Protein AF-A0A319EIV2-F1 (afdb_monomer_lite)

Foldseek 3Di:
DDDDDDDPPPPPPPPLCVLCVPFAQDFQDDLVQLVVQVVVLVVLLVVDPQVVLVHDSWDKDWDDQSVCCVVPVVDDGPQPPRRADATEMETEDDDPVSSLVRSCVVPSVFWDWDDDPPDTWIWGDDPRGTHTYHYHYPPPPPPPPPD

pLDDT: mean 78.36, std 18.37, range [35.31, 97.12]

Secondary structure (DSSP, 8-state):
------------SSHHHHHHTT--B-BS--HHHHHHHHHHHHHHHHHS-TTTTT-PPPPEEE-HHHHHHHH-TTSPPP--TTSB-EEEEEESSS-HHHHHHHHHHH-TTTEEEEEETTEEEEEEEETTEEEEEEEEE----------

Structure (mmCIF, N/CA/C/O backbone):
data_AF-A0A319EIV2-F1
#
_entry.id   AF-A0A319EIV2-F1
#
loop_
_atom_site.group_PDB
_atom_site.id
_atom_site.type_symbol
_atom_site.label_atom_id
_atom_site.label_alt_id
_atom_site.label_comp_id
_atom_site.label_asym_id
_atom_site.label_entity_id
_atom_site.label_seq_id
_atom_site.pdbx_PDB_ins_code
_atom_site.Cartn_x
_atom_site.Cartn_y
_atom_site.Cartn_z
_atom_site.occupancy
_atom_site.B_iso_or_equiv
_atom_site.auth_seq_id
_atom_site.auth_comp_id
_atom_site.auth_asym_id
_atom_site.auth_atom_id
_atom_site.pdbx_PDB_model_num
ATOM 1 N N . MET A 1 1 ? 3.201 36.097 42.968 1.00 45.53 1 MET A N 1
ATOM 2 C CA . MET A 1 1 ? 2.531 34.882 42.477 1.00 45.53 1 MET A CA 1
ATOM 3 C C . MET A 1 1 ? 1.780 35.313 41.252 1.00 45.53 1 MET A C 1
ATOM 5 O O . MET A 1 1 ? 0.749 35.955 41.386 1.00 45.53 1 MET A O 1
ATOM 9 N N . ASP A 1 2 ? 2.396 35.077 40.108 1.00 35.31 2 ASP A N 1
ATOM 10 C CA . ASP A 1 2 ? 1.766 35.213 38.808 1.00 35.31 2 ASP A CA 1
ATOM 11 C C . ASP A 1 2 ? 2.088 33.909 38.082 1.00 35.31 2 ASP A C 1
ATOM 13 O O . ASP A 1 2 ? 3.247 33.483 38.068 1.00 35.31 2 ASP A O 1
ATOM 17 N N . CYS A 1 3 ? 1.037 33.214 37.668 1.00 46.81 3 CYS A N 1
ATOM 18 C CA . CYS A 1 3 ? 1.063 31.876 37.101 1.00 46.81 3 CYS A CA 1
ATOM 19 C C . CYS A 1 3 ? 0.551 31.994 35.669 1.00 46.81 3 CYS A C 1
ATOM 21 O O . CYS A 1 3 ? -0.645 32.191 35.493 1.00 46.81 3 CYS A O 1
ATOM 23 N N . THR A 1 4 ? 1.429 31.829 34.686 1.00 46.62 4 THR A N 1
ATOM 24 C CA . THR A 1 4 ? 1.087 31.497 33.292 1.00 46.62 4 THR A CA 1
ATOM 25 C C . THR A 1 4 ? 2.308 30.766 32.727 1.00 46.62 4 THR A C 1
ATOM 27 O O . THR A 1 4 ? 3.324 31.398 32.457 1.00 46.62 4 THR A O 1
ATOM 30 N N . GLU A 1 5 ? 2.399 29.458 32.963 1.00 44.91 5 GLU A N 1
ATOM 31 C CA . GLU A 1 5 ? 2.049 28.400 31.995 1.00 44.91 5 GLU A CA 1
ATOM 32 C C . GLU A 1 5 ? 3.027 28.357 30.811 1.00 44.91 5 GLU A C 1
ATOM 34 O O . GLU A 1 5 ? 2.788 28.924 29.749 1.00 44.91 5 GLU A O 1
ATOM 39 N N . ASP A 1 6 ? 4.143 27.657 31.048 1.00 43.78 6 ASP A N 1
ATOM 40 C CA . ASP A 1 6 ? 4.982 27.037 30.025 1.00 43.78 6 ASP A CA 1
ATOM 41 C C . ASP A 1 6 ? 4.141 25.997 29.267 1.00 43.78 6 ASP A C 1
ATOM 43 O O . ASP A 1 6 ? 3.840 24.929 29.804 1.00 43.78 6 ASP A O 1
ATOM 47 N N . TYR A 1 7 ? 3.772 26.287 28.021 1.00 47.28 7 TYR A N 1
ATOM 48 C CA . TYR A 1 7 ? 3.429 25.245 27.057 1.00 47.28 7 TYR A CA 1
ATOM 49 C C . TYR A 1 7 ? 4.715 24.895 26.305 1.00 47.28 7 TYR A C 1
ATOM 51 O O . TYR A 1 7 ? 5.193 25.727 25.532 1.00 47.28 7 TYR A O 1
ATOM 59 N N . PRO A 1 8 ? 5.324 23.714 26.505 1.00 46.81 8 PRO A N 1
ATOM 60 C CA . PRO A 1 8 ? 6.207 23.192 25.483 1.00 46.81 8 PRO A CA 1
ATOM 61 C C . PRO A 1 8 ? 5.328 22.831 24.282 1.00 46.81 8 PRO A C 1
ATOM 63 O O . PRO A 1 8 ? 4.492 21.933 24.379 1.00 46.81 8 PRO A O 1
ATOM 66 N N . ASP A 1 9 ? 5.492 23.582 23.191 1.00 44.94 9 ASP A N 1
ATOM 67 C CA . ASP A 1 9 ? 5.026 23.199 21.859 1.00 44.94 9 ASP A CA 1
ATOM 68 C C . ASP A 1 9 ? 5.501 21.766 21.584 1.00 44.94 9 ASP A C 1
ATOM 7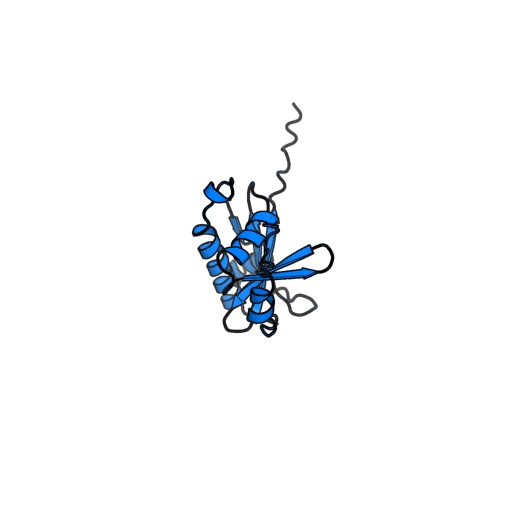0 O O . ASP A 1 9 ? 6.695 21.490 21.435 1.00 44.94 9 ASP A O 1
ATOM 74 N N . ASP A 1 10 ? 4.542 20.847 21.597 1.00 43.66 10 ASP A N 1
ATOM 75 C CA . ASP A 1 10 ? 4.694 19.444 21.244 1.00 43.66 10 ASP A CA 1
ATOM 76 C C . ASP A 1 10 ? 4.801 19.354 19.715 1.00 43.66 10 ASP A C 1
ATOM 78 O O . ASP A 1 10 ? 3.834 19.070 19.012 1.00 43.66 10 ASP A O 1
ATOM 82 N N . CYS A 1 11 ? 5.975 19.698 19.180 1.00 44.69 11 CYS A N 1
ATOM 83 C CA . CYS A 1 11 ? 6.316 19.461 17.781 1.00 44.69 11 CYS A CA 1
ATOM 84 C C . CYS A 1 11 ? 6.589 17.963 17.584 1.00 44.69 11 CYS A C 1
ATOM 86 O O . CYS A 1 11 ? 7.741 17.529 17.633 1.00 44.69 11 CYS A O 1
ATOM 88 N N . THR A 1 12 ? 5.537 17.167 17.390 1.00 46.97 12 THR A N 1
ATOM 89 C CA . THR A 1 12 ? 5.647 15.734 17.058 1.00 46.97 12 THR A CA 1
ATOM 90 C C . THR A 1 12 ? 5.444 15.405 15.575 1.00 46.97 12 THR A C 1
ATOM 92 O O . THR A 1 12 ? 5.618 14.247 15.209 1.00 46.97 12 THR A O 1
ATOM 95 N N . ASP A 1 13 ? 5.223 16.394 14.703 1.00 46.56 13 ASP A N 1
ATOM 96 C CA . ASP A 1 13 ? 4.930 16.152 13.276 1.00 46.56 13 ASP A CA 1
ATOM 97 C C . ASP A 1 13 ? 6.156 16.145 12.330 1.00 46.56 13 ASP A C 1
ATOM 99 O O . ASP A 1 13 ? 6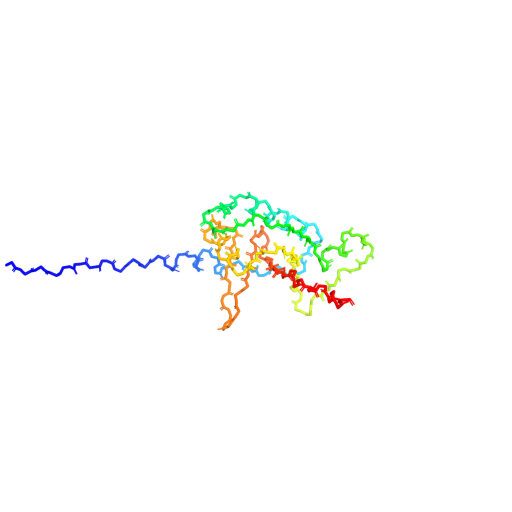.008 15.827 11.157 1.00 46.56 13 ASP A O 1
ATOM 103 N N . ASP A 1 14 ? 7.376 16.444 12.798 1.00 46.34 14 ASP A N 1
ATOM 104 C CA . ASP A 1 14 ? 8.549 16.639 11.906 1.00 46.34 14 ASP A CA 1
ATOM 105 C C . ASP A 1 14 ? 9.456 15.392 11.758 1.00 46.34 14 ASP A C 1
ATOM 107 O O . ASP A 1 14 ? 10.405 15.368 10.977 1.00 46.34 14 ASP A O 1
ATOM 111 N N . CYS A 1 15 ? 9.199 14.322 12.518 1.00 46.50 15 CYS A N 1
ATOM 112 C CA . CYS A 1 15 ? 10.111 13.169 12.575 1.00 46.50 15 CYS A CA 1
ATOM 113 C C . CYS A 1 15 ? 9.885 12.129 11.459 1.00 46.50 15 CYS A C 1
ATOM 115 O O . CYS A 1 15 ? 10.793 11.347 11.164 1.00 46.50 15 CYS A O 1
ATOM 117 N N . THR A 1 16 ? 8.692 12.065 10.861 1.00 47.78 16 THR A N 1
ATOM 118 C CA . THR A 1 16 ? 8.355 11.064 9.828 1.00 47.78 16 THR A CA 1
ATOM 119 C C . THR A 1 16 ? 8.795 11.503 8.431 1.00 47.78 16 THR A C 1
ATOM 121 O O . THR A 1 16 ? 9.286 10.667 7.667 1.00 47.78 16 THR A O 1
ATOM 124 N N . GLU A 1 17 ? 8.735 12.804 8.121 1.00 50.09 17 GLU A N 1
ATOM 125 C CA . GLU A 1 17 ? 9.258 13.359 6.862 1.00 50.09 17 GLU A CA 1
ATOM 126 C C . GLU A 1 17 ? 10.781 13.159 6.736 1.00 50.09 17 GLU A C 1
ATOM 128 O O . GLU A 1 17 ? 11.274 12.763 5.673 1.00 50.09 17 GLU A O 1
ATOM 133 N N . GLU A 1 18 ? 11.538 13.322 7.830 1.00 54.69 18 GLU A N 1
ATOM 134 C CA . GLU A 1 18 ? 12.988 13.071 7.843 1.00 54.69 18 GLU A CA 1
ATOM 135 C C . GLU A 1 18 ? 13.350 11.589 7.648 1.00 54.69 18 GLU A C 1
ATOM 137 O O . GLU A 1 18 ? 14.389 11.279 7.055 1.00 54.69 18 GLU A O 1
ATOM 142 N N . LEU A 1 19 ? 12.502 10.660 8.109 1.00 59.31 19 LEU A N 1
ATOM 143 C CA . LEU A 1 19 ? 12.808 9.226 8.097 1.00 59.31 19 LEU A CA 1
ATOM 144 C C . LEU A 1 19 ? 12.938 8.668 6.669 1.00 59.31 19 LEU A C 1
ATOM 146 O O . LEU A 1 19 ? 13.729 7.750 6.431 1.00 59.31 19 LEU A O 1
ATOM 150 N N . HIS A 1 20 ? 12.194 9.243 5.715 1.00 61.16 20 HIS A N 1
ATOM 151 C CA . HIS A 1 20 ? 12.025 8.678 4.371 1.00 61.16 20 HIS A CA 1
ATOM 152 C C . HIS A 1 20 ? 12.302 9.629 3.211 1.00 61.16 20 HIS A C 1
ATOM 154 O O . HIS A 1 20 ? 12.122 9.235 2.055 1.00 61.16 20 HIS A O 1
ATOM 160 N N . ALA A 1 21 ? 12.817 10.832 3.478 1.00 60.22 21 ALA A N 1
ATOM 161 C CA . ALA A 1 21 ? 13.151 11.837 2.461 1.00 60.22 21 ALA A CA 1
ATOM 162 C C . ALA A 1 21 ? 14.034 11.311 1.305 1.00 60.22 21 ALA A C 1
ATOM 164 O O . ALA A 1 21 ? 14.058 11.885 0.219 1.00 60.22 21 ALA A O 1
ATOM 165 N N . ASN A 1 22 ? 14.750 10.200 1.519 1.00 70.12 22 ASN A N 1
ATOM 166 C CA . ASN A 1 22 ? 15.669 9.601 0.552 1.00 70.12 22 ASN A CA 1
ATOM 167 C C . ASN A 1 22 ? 15.180 8.281 -0.071 1.00 70.12 22 ASN A C 1
ATOM 169 O O . ASN A 1 22 ? 15.954 7.648 -0.790 1.00 70.12 22 ASN A O 1
ATOM 173 N N . VAL A 1 23 ? 13.950 7.825 0.199 1.00 76.00 23 VAL A N 1
ATOM 174 C CA . VAL A 1 23 ? 13.435 6.571 -0.380 1.00 76.00 23 VAL A CA 1
ATOM 175 C C . VAL A 1 23 ? 12.893 6.848 -1.790 1.00 76.00 23 VAL A C 1
ATOM 177 O O . VAL A 1 23 ? 11.851 7.497 -1.920 1.00 76.00 23 VAL A O 1
ATOM 180 N N . PRO A 1 24 ? 13.563 6.375 -2.861 1.00 81.06 24 PRO A N 1
ATOM 181 C CA . PRO A 1 24 ? 13.123 6.650 -4.222 1.00 81.06 24 PRO A CA 1
ATOM 182 C C . PRO A 1 24 ? 11.874 5.840 -4.569 1.00 81.06 24 PRO A C 1
ATOM 184 O O . PRO A 1 24 ? 11.690 4.722 -4.076 1.00 81.06 24 PRO A O 1
ATOM 187 N N . ASP A 1 25 ? 11.058 6.366 -5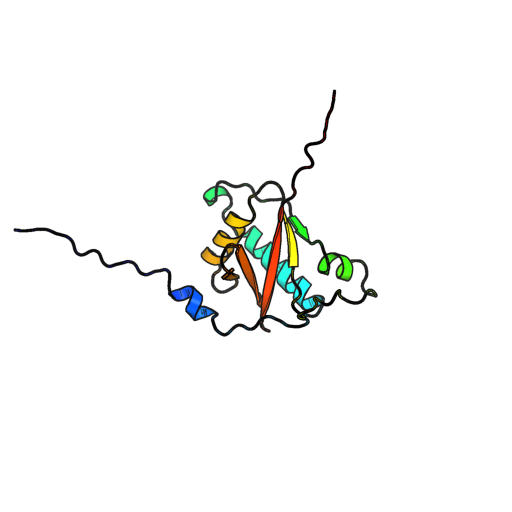.481 1.00 80.69 25 ASP A N 1
ATOM 188 C CA . ASP A 1 25 ? 10.022 5.571 -6.140 1.00 80.69 25 ASP A CA 1
ATOM 189 C C . ASP A 1 25 ? 10.658 4.384 -6.859 1.00 80.69 25 ASP A C 1
ATOM 191 O O . ASP A 1 25 ? 11.665 4.515 -7.568 1.00 80.69 25 ASP A O 1
ATOM 195 N N . LEU A 1 26 ? 10.066 3.206 -6.680 1.00 81.25 26 LEU A N 1
ATOM 196 C CA . LEU A 1 26 ? 10.526 2.017 -7.370 1.00 81.25 26 LEU A CA 1
ATOM 197 C C . LEU A 1 26 ? 10.070 2.077 -8.830 1.00 81.25 26 LEU A C 1
ATOM 199 O O . LEU A 1 26 ? 8.919 1.798 -9.152 1.00 81.25 26 LEU A O 1
ATOM 203 N N . GLN A 1 27 ? 10.998 2.421 -9.720 1.00 8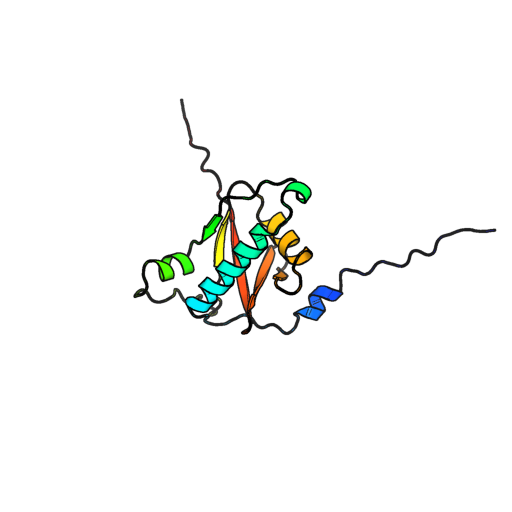1.06 27 GLN A N 1
ATOM 204 C CA . GLN A 1 27 ? 10.750 2.395 -11.159 1.00 81.06 27 GLN A CA 1
ATOM 205 C C . GLN A 1 27 ? 10.820 0.959 -11.689 1.00 81.06 27 GLN A C 1
ATOM 207 O O . GLN A 1 27 ? 11.808 0.254 -11.465 1.00 81.06 27 GLN A O 1
ATOM 212 N N . TYR A 1 28 ? 9.792 0.547 -12.432 1.00 79.12 28 TYR A N 1
ATOM 213 C CA . TYR A 1 28 ? 9.676 -0.776 -13.061 1.00 79.12 28 TYR A CA 1
ATOM 214 C C . TYR A 1 28 ? 9.830 -1.962 -12.083 1.00 79.12 28 TYR A C 1
ATOM 216 O O . TYR A 1 28 ? 10.702 -2.820 -12.284 1.00 79.12 28 TYR A O 1
ATOM 224 N N . PRO A 1 29 ? 9.009 -2.053 -11.019 1.00 84.50 29 PRO A N 1
ATOM 225 C CA . PRO A 1 29 ? 9.040 -3.207 -10.130 1.00 84.50 29 PRO A CA 1
ATOM 226 C C . PRO A 1 29 ? 8.676 -4.490 -10.886 1.00 84.50 29 PRO A C 1
ATOM 228 O O . PRO A 1 29 ? 7.819 -4.517 -11.771 1.00 84.50 29 PRO A O 1
ATOM 231 N N . SER A 1 30 ? 9.320 -5.592 -10.517 1.00 84.94 30 SER A N 1
ATOM 232 C CA . SER A 1 30 ? 8.937 -6.915 -10.994 1.00 84.94 30 SER A CA 1
ATOM 233 C C . SER A 1 30 ? 7.575 -7.324 -10.426 1.00 84.94 30 SER A C 1
ATOM 235 O O . SER A 1 30 ? 7.158 -6.890 -9.351 1.00 84.94 30 SER A O 1
ATOM 237 N N . LYS A 1 31 ? 6.901 -8.258 -11.107 1.00 86.62 31 LYS A N 1
ATOM 238 C CA . LYS A 1 31 ? 5.662 -8.875 -10.604 1.00 86.62 31 LYS A CA 1
ATOM 239 C C . LYS A 1 31 ? 5.814 -9.396 -9.170 1.00 86.62 31 LYS A C 1
ATOM 241 O O . LYS A 1 31 ? 4.880 -9.268 -8.388 1.00 86.62 31 LYS A O 1
ATOM 246 N N . GLN A 1 32 ? 6.950 -10.014 -8.839 1.00 88.50 32 GLN A N 1
ATOM 247 C CA . GLN A 1 32 ? 7.159 -10.577 -7.505 1.00 88.50 32 GLN A CA 1
ATOM 248 C C . GLN A 1 32 ? 7.245 -9.475 -6.446 1.00 88.50 32 GLN A C 1
ATOM 250 O O . GLN A 1 32 ? 6.612 -9.596 -5.408 1.00 88.50 32 GLN A O 1
ATOM 255 N N . GLU A 1 33 ? 7.935 -8.375 -6.744 1.00 89.50 33 GLU A N 1
ATOM 256 C CA . GLU A 1 33 ? 8.044 -7.233 -5.828 1.00 89.50 33 GLU A CA 1
ATOM 257 C C . GLU A 1 33 ? 6.688 -6.585 -5.559 1.00 89.50 33 GLU A C 1
ATOM 259 O O . GLU A 1 33 ? 6.375 -6.283 -4.411 1.00 89.50 33 GLU A O 1
ATOM 264 N N . LEU A 1 34 ? 5.845 -6.448 -6.586 1.00 90.81 34 LEU A N 1
ATOM 265 C CA . LEU A 1 34 ? 4.475 -5.966 -6.409 1.00 90.81 34 LEU A CA 1
ATOM 266 C C . LEU A 1 34 ? 3.617 -6.936 -5.577 1.00 90.81 34 LEU A C 1
ATOM 268 O O . LEU A 1 34 ? 2.826 -6.491 -4.750 1.00 90.81 34 LEU A O 1
ATOM 272 N N . ILE A 1 35 ? 3.771 -8.255 -5.760 1.00 91.81 35 ILE A N 1
ATOM 273 C CA . ILE A 1 35 ? 3.068 -9.268 -4.950 1.00 91.81 35 ILE A CA 1
ATOM 274 C C . ILE A 1 35 ? 3.523 -9.214 -3.489 1.00 91.81 35 ILE A C 1
ATOM 276 O O . ILE A 1 35 ? 2.681 -9.273 -2.589 1.00 91.81 35 ILE A O 1
ATOM 280 N N . ASP A 1 36 ? 4.826 -9.108 -3.247 1.00 92.88 36 ASP A N 1
ATOM 281 C CA . ASP A 1 36 ? 5.397 -9.067 -1.902 1.00 92.88 36 ASP A CA 1
ATOM 282 C C . ASP A 1 36 ? 4.958 -7.789 -1.180 1.00 92.88 36 ASP A C 1
ATOM 284 O O . ASP A 1 36 ? 4.453 -7.858 -0.058 1.00 92.88 36 ASP A O 1
ATOM 288 N N . ALA A 1 37 ? 5.032 -6.640 -1.856 1.00 94.69 37 ALA A N 1
ATOM 289 C CA . ALA A 1 37 ? 4.545 -5.370 -1.334 1.00 94.69 37 ALA A CA 1
ATOM 290 C C . ALA A 1 37 ? 3.035 -5.418 -1.038 1.00 94.69 37 ALA A C 1
ATOM 292 O O . ALA A 1 37 ? 2.616 -5.074 0.066 1.00 94.69 37 ALA A O 1
ATOM 293 N N . ALA A 1 38 ? 2.209 -5.938 -1.953 1.00 95.25 38 ALA A N 1
ATOM 294 C CA . ALA A 1 38 ? 0.770 -6.085 -1.714 1.00 95.25 38 ALA A CA 1
ATOM 295 C C . ALA A 1 38 ? 0.468 -7.021 -0.531 1.00 95.25 38 ALA A C 1
ATOM 297 O O . ALA A 1 38 ? -0.434 -6.756 0.267 1.00 95.25 38 ALA A O 1
ATOM 298 N N . SER A 1 39 ? 1.244 -8.098 -0.388 1.00 95.50 39 SER A N 1
ATOM 299 C CA . SER A 1 39 ? 1.128 -9.023 0.742 1.00 95.50 39 SER A CA 1
ATOM 300 C C . SER A 1 39 ? 1.468 -8.328 2.060 1.00 95.50 39 SER A C 1
ATOM 302 O O . SER A 1 39 ? 0.738 -8.494 3.034 1.00 95.50 39 SER A O 1
ATOM 304 N N . MET A 1 40 ? 2.519 -7.502 2.086 1.00 96.31 40 MET A N 1
ATOM 305 C CA . MET A 1 40 ? 2.873 -6.707 3.261 1.00 96.31 40 MET A CA 1
ATOM 306 C C . MET A 1 40 ? 1.756 -5.732 3.643 1.00 96.31 40 MET A C 1
ATOM 308 O O . MET A 1 40 ? 1.357 -5.726 4.807 1.00 96.31 40 MET A O 1
ATOM 312 N N . VAL A 1 41 ? 1.192 -4.980 2.686 1.00 96.69 41 VAL A N 1
ATOM 313 C CA . VAL A 1 41 ? 0.052 -4.077 2.946 1.00 96.69 41 VAL A CA 1
ATOM 314 C C . VAL A 1 41 ? -1.089 -4.831 3.634 1.00 96.69 41 VAL A C 1
ATOM 316 O O . VAL A 1 41 ? -1.580 -4.406 4.679 1.00 96.69 41 VAL A O 1
ATOM 319 N N . ILE A 1 42 ? -1.478 -5.989 3.091 1.00 96.06 42 ILE A N 1
ATOM 320 C CA . ILE A 1 42 ? -2.560 -6.814 3.645 1.00 96.06 42 ILE A CA 1
ATOM 321 C C . ILE A 1 42 ? -2.232 -7.297 5.066 1.00 96.06 42 ILE A C 1
ATOM 323 O O . ILE A 1 42 ? -3.111 -7.302 5.929 1.00 96.06 42 ILE A O 1
ATOM 327 N N . GLU A 1 43 ? -0.990 -7.703 5.335 1.00 97.00 43 GLU A N 1
ATOM 328 C CA . GLU A 1 43 ? -0.575 -8.130 6.675 1.00 97.00 43 GLU A CA 1
ATOM 329 C C . GLU A 1 43 ? -0.596 -6.986 7.695 1.00 97.00 43 GLU A C 1
ATOM 331 O O . GLU A 1 43 ? -1.008 -7.204 8.834 1.00 97.00 43 GLU A O 1
ATOM 336 N N . PHE A 1 44 ? -0.223 -5.763 7.311 1.00 97.12 44 PHE A N 1
ATOM 337 C CA . PHE A 1 44 ? -0.351 -4.598 8.191 1.00 97.12 44 PHE A CA 1
ATOM 338 C C . PHE A 1 44 ? -1.811 -4.228 8.446 1.00 97.12 44 PHE A C 1
ATOM 340 O O . PHE A 1 44 ? -2.202 -4.056 9.598 1.00 97.12 44 PHE A O 1
ATOM 347 N N . MET A 1 45 ? -2.664 -4.252 7.418 1.00 95.31 45 MET A N 1
ATOM 348 C CA . MET A 1 45 ? -4.107 -4.044 7.592 1.00 95.31 45 MET A CA 1
ATOM 349 C C . MET A 1 45 ? -4.742 -5.050 8.567 1.00 95.31 45 MET A C 1
ATOM 351 O O . MET A 1 45 ? -5.647 -4.704 9.325 1.00 95.31 45 MET A O 1
ATOM 355 N N . LYS A 1 46 ? -4.271 -6.303 8.594 1.00 95.12 46 LYS A N 1
ATOM 356 C CA . LYS A 1 46 ? -4.739 -7.310 9.566 1.00 95.12 46 LYS A CA 1
ATOM 357 C C . LYS A 1 46 ? -4.337 -6.994 11.009 1.00 95.12 46 LYS A C 1
ATOM 359 O O . LYS A 1 46 ? -5.003 -7.477 11.923 1.00 95.12 46 LYS A O 1
ATOM 364 N N . LYS A 1 47 ? -3.257 -6.235 11.214 1.00 96.25 47 LYS A N 1
ATOM 365 C CA . LYS A 1 47 ? -2.748 -5.850 12.539 1.00 96.25 47 LYS A CA 1
ATOM 366 C C . LYS A 1 47 ? -3.434 -4.606 13.102 1.00 96.25 47 LYS A C 1
ATOM 368 O O . LYS A 1 47 ? -3.410 -4.438 14.318 1.00 96.25 47 LYS A O 1
ATOM 373 N N . LEU A 1 48 ? -4.065 -3.794 12.250 1.00 95.06 48 LEU A N 1
ATOM 374 C CA . LEU A 1 48 ? -4.776 -2.586 12.667 1.00 95.06 48 LEU A CA 1
ATOM 375 C C . LEU A 1 48 ? -5.833 -2.881 13.733 1.00 95.06 48 LEU A C 1
ATOM 377 O O . LEU A 1 48 ? -6.594 -3.857 13.657 1.00 95.06 48 LEU A O 1
ATOM 381 N N . ASN A 1 49 ? -5.940 -1.986 14.713 1.00 94.12 49 ASN A N 1
ATOM 382 C CA . ASN A 1 49 ? -6.994 -2.058 15.714 1.00 94.12 49 ASN A CA 1
ATOM 383 C C . ASN A 1 49 ? -8.290 -1.408 15.206 1.00 94.12 49 ASN A C 1
ATOM 385 O O . ASN A 1 49 ? -8.667 -0.311 15.617 1.00 94.12 49 ASN A O 1
ATOM 389 N N . TRP A 1 50 ? -9.028 -2.141 14.372 1.00 92.88 50 TRP A N 1
ATOM 390 C CA . TRP A 1 50 ? -10.288 -1.691 13.764 1.00 92.88 50 TRP A CA 1
ATOM 391 C C . TRP A 1 50 ? -11.312 -1.143 14.773 1.00 92.88 50 TRP A C 1
ATOM 393 O O . TRP A 1 50 ? -12.017 -0.181 14.485 1.00 92.88 50 TRP A O 1
ATOM 403 N N . ARG A 1 51 ? -11.356 -1.682 16.002 1.00 91.31 51 ARG A N 1
ATOM 404 C CA . ARG A 1 51 ? -12.249 -1.163 17.055 1.00 91.31 51 ARG A CA 1
ATOM 405 C C . ARG A 1 51 ? -11.858 0.237 17.519 1.00 91.31 51 ARG A C 1
ATOM 407 O O . ARG A 1 51 ? -12.749 1.039 17.773 1.00 91.31 51 ARG A O 1
ATOM 414 N N . LYS A 1 52 ? -10.556 0.518 17.651 1.00 91.38 52 LYS A N 1
ATOM 415 C CA . LYS A 1 52 ? -10.043 1.849 18.011 1.00 91.38 52 LYS A CA 1
ATOM 416 C C . LYS A 1 52 ? -10.338 2.863 16.903 1.00 91.38 52 LYS A C 1
ATOM 418 O O . LYS A 1 52 ? -10.679 3.995 17.212 1.00 91.38 52 LYS A O 1
ATOM 423 N N . MET A 1 53 ? -10.287 2.424 15.645 1.00 90.25 53 MET A N 1
ATOM 424 C CA . MET A 1 53 ? -10.656 3.231 14.476 1.00 90.25 53 MET A CA 1
ATOM 425 C C . MET A 1 53 ? -12.169 3.488 14.361 1.00 90.25 53 MET A C 1
ATOM 427 O O . MET A 1 53 ? -12.587 4.306 13.555 1.00 90.25 53 MET A O 1
ATOM 431 N N . GLY A 1 54 ? -13.008 2.787 15.137 1.00 90.06 54 GLY A N 1
ATOM 432 C CA . GLY A 1 54 ? -14.466 2.862 14.996 1.00 90.06 54 GLY A CA 1
ATOM 433 C C . GLY A 1 54 ? -15.010 2.150 13.751 1.00 90.06 54 GLY A C 1
ATOM 434 O O . GLY A 1 54 ? -16.190 2.290 13.438 1.00 90.06 54 GLY A O 1
ATOM 435 N N . GLU A 1 55 ? -14.179 1.348 13.083 1.00 88.75 55 GLU A N 1
ATOM 436 C CA . GLU A 1 55 ? -14.469 0.691 11.810 1.00 88.75 55 GLU A CA 1
ATOM 437 C C . GLU A 1 55 ? -14.552 -0.837 11.959 1.00 88.75 55 GLU A C 1
ATOM 439 O O . GLU A 1 55 ? -14.202 -1.433 12.986 1.00 88.75 55 GLU A O 1
ATOM 444 N N . LYS A 1 56 ? -15.030 -1.516 10.913 1.00 90.12 56 LYS A N 1
ATOM 445 C CA . LYS A 1 56 ? -14.929 -2.980 10.801 1.00 90.12 56 LYS A CA 1
ATOM 446 C C . LYS A 1 56 ? -13.827 -3.341 9.807 1.00 90.12 56 LYS A C 1
ATOM 448 O O . LYS A 1 56 ? -13.682 -2.633 8.818 1.00 90.12 56 LYS A O 1
ATOM 453 N N . PRO A 1 57 ? -13.117 -4.470 9.999 1.00 91.00 57 PRO A N 1
ATOM 454 C CA . PRO A 1 57 ? -12.183 -4.952 8.989 1.00 91.00 57 PRO A CA 1
ATOM 455 C C . PRO A 1 57 ? -12.887 -5.083 7.623 1.00 91.00 57 PRO A C 1
ATOM 457 O O . PRO A 1 57 ? -13.901 -5.794 7.544 1.00 91.00 57 PRO A O 1
ATOM 460 N N . PRO A 1 58 ? -12.396 -4.419 6.560 1.00 90.88 58 PRO A N 1
ATOM 461 C CA . PRO A 1 58 ? -13.020 -4.463 5.248 1.00 90.88 58 PRO A CA 1
ATOM 462 C C . PRO A 1 58 ? -12.767 -5.818 4.583 1.00 90.88 58 PRO A C 1
ATOM 464 O O . PRO A 1 58 ? -11.775 -6.503 4.848 1.00 90.88 58 PRO A O 1
ATOM 467 N N . ARG A 1 59 ? -13.639 -6.200 3.647 1.00 90.75 59 ARG A N 1
ATOM 468 C CA . ARG A 1 59 ? -13.233 -7.135 2.595 1.00 90.75 59 ARG A CA 1
ATOM 469 C C . ARG A 1 59 ? -12.322 -6.380 1.641 1.00 90.75 59 ARG A C 1
ATOM 471 O O . ARG A 1 59 ? -12.566 -5.211 1.354 1.00 90.75 59 ARG A O 1
ATOM 478 N N . LEU A 1 60 ? -11.301 -7.063 1.147 1.00 93.19 60 LEU A N 1
ATOM 479 C CA . LEU A 1 60 ? -10.337 -6.483 0.226 1.00 93.19 60 LEU A CA 1
ATOM 480 C C . LEU A 1 60 ? -10.117 -7.388 -0.981 1.00 93.19 60 LEU A C 1
ATOM 482 O O . LEU A 1 60 ? -10.241 -8.612 -0.881 1.00 93.19 60 LEU A O 1
ATOM 486 N N . ALA A 1 61 ? -9.777 -6.778 -2.109 1.00 91.62 61 ALA A N 1
ATOM 487 C CA . ALA A 1 61 ? -9.352 -7.473 -3.314 1.00 91.62 61 ALA A CA 1
ATOM 488 C C . ALA A 1 61 ? -8.237 -6.686 -4.006 1.00 91.62 61 ALA A C 1
ATOM 490 O O . ALA A 1 61 ? -8.360 -5.479 -4.201 1.00 91.62 61 ALA A O 1
ATOM 491 N N . ILE A 1 62 ? -7.173 -7.379 -4.416 1.00 92.69 62 ILE A N 1
ATOM 492 C CA . ILE A 1 62 ? -6.164 -6.812 -5.317 1.00 92.69 62 ILE A CA 1
ATOM 493 C C . ILE A 1 62 ? -6.773 -6.753 -6.719 1.00 92.69 62 ILE A C 1
ATOM 495 O O . ILE A 1 62 ? -7.356 -7.734 -7.188 1.00 92.69 62 ILE A O 1
ATOM 499 N N . THR A 1 63 ? -6.643 -5.612 -7.389 1.00 91.38 63 THR A N 1
ATOM 500 C CA . THR A 1 63 ? -7.203 -5.375 -8.724 1.00 91.38 63 THR A CA 1
ATOM 501 C C . THR A 1 63 ? -6.144 -4.819 -9.685 1.00 91.38 63 THR A C 1
ATOM 503 O O . THR A 1 63 ? -4.945 -4.983 -9.454 1.00 91.38 63 THR A O 1
ATOM 506 N N . GLY A 1 64 ? -6.584 -4.264 -10.818 1.00 88.50 64 GLY A N 1
ATOM 507 C CA . GLY A 1 64 ? -5.722 -3.555 -11.760 1.00 88.50 64 GLY A CA 1
ATOM 508 C C . GLY A 1 64 ? -4.586 -4.377 -12.366 1.00 88.50 64 GLY A C 1
ATOM 509 O O . GLY A 1 64 ? -4.746 -5.568 -12.664 1.00 88.50 64 GLY A O 1
ATOM 510 N N . GLY A 1 65 ? -3.449 -3.716 -12.601 1.00 88.06 65 GLY A N 1
ATOM 511 C CA . GLY A 1 65 ? -2.300 -4.288 -13.309 1.00 88.06 65 GLY A CA 1
ATOM 512 C C . GLY A 1 65 ? -1.742 -5.535 -12.623 1.00 88.06 65 GLY A C 1
ATOM 513 O O . GLY A 1 65 ? -1.510 -6.556 -13.278 1.00 88.06 65 GLY A O 1
ATOM 514 N N . LEU A 1 66 ? -1.619 -5.496 -11.294 1.00 89.44 66 LEU A N 1
ATOM 515 C CA . LEU A 1 66 ? -1.098 -6.608 -10.501 1.00 89.44 66 LEU A CA 1
ATOM 516 C C . LEU A 1 66 ? -1.978 -7.861 -10.591 1.00 89.44 66 LEU A C 1
ATOM 518 O O . LEU A 1 66 ? -1.468 -8.960 -10.833 1.00 89.44 66 LEU A O 1
ATOM 522 N N . ALA A 1 67 ? -3.301 -7.712 -10.469 1.00 89.94 67 ALA A N 1
ATOM 523 C CA . ALA A 1 67 ? -4.229 -8.833 -10.618 1.00 89.94 67 ALA A CA 1
ATOM 524 C C . ALA A 1 67 ? -4.153 -9.447 -12.028 1.00 89.94 67 ALA A C 1
ATOM 526 O O . ALA A 1 67 ? -4.129 -10.672 -12.187 1.00 89.94 67 ALA A O 1
ATOM 527 N N . VAL A 1 68 ? -4.042 -8.605 -13.060 1.00 87.81 68 VAL A N 1
ATOM 528 C CA . VAL A 1 68 ? -3.872 -9.056 -14.447 1.00 87.81 68 VAL A CA 1
ATOM 529 C C . VAL A 1 68 ? -2.565 -9.830 -14.624 1.00 87.81 68 VAL A C 1
ATOM 531 O O . VAL A 1 68 ? -2.587 -10.919 -15.195 1.00 87.81 68 VAL A O 1
ATOM 534 N N . MET A 1 69 ? -1.441 -9.322 -14.112 1.00 85.44 69 MET A N 1
ATOM 535 C CA . MET A 1 69 ? -0.148 -10.016 -14.161 1.00 85.44 69 MET A CA 1
ATOM 536 C C . MET A 1 69 ? -0.177 -11.348 -13.406 1.00 85.44 69 MET A C 1
ATOM 538 O O . MET A 1 69 ? 0.493 -12.308 -13.804 1.00 85.44 69 MET A O 1
ATOM 542 N N . HIS A 1 70 ? -0.941 -11.432 -12.313 1.00 85.38 70 HIS A N 1
ATOM 543 C CA . HIS A 1 70 ? -1.115 -12.664 -11.553 1.00 85.38 70 HIS A CA 1
ATOM 544 C C . HIS A 1 70 ? -1.831 -13.745 -12.374 1.00 85.38 70 HIS A C 1
ATOM 546 O O . HIS A 1 70 ? -1.291 -14.843 -12.513 1.00 85.38 70 HIS A O 1
ATOM 552 N N . HIS A 1 71 ? -2.984 -13.420 -12.967 1.00 85.12 71 HIS A N 1
ATOM 553 C CA . HIS A 1 71 ? -3.808 -14.374 -13.722 1.00 85.12 71 HIS A CA 1
ATOM 554 C C . HIS A 1 71 ? -3.315 -14.648 -15.151 1.00 85.12 71 HIS A C 1
ATOM 556 O O . HIS A 1 71 ? -3.534 -15.739 -15.676 1.00 85.12 71 HIS A O 1
ATOM 562 N N . CYS A 1 72 ? -2.632 -13.688 -15.775 1.00 84.94 72 CYS A N 1
ATOM 563 C CA . CYS A 1 72 ? -2.137 -13.773 -17.147 1.00 84.94 72 CYS A CA 1
ATOM 564 C C . CYS A 1 72 ? -0.612 -13.565 -17.178 1.00 84.94 72 CYS A C 1
ATOM 566 O O . CYS A 1 72 ? -0.157 -12.509 -17.612 1.00 84.94 72 CYS A O 1
ATOM 568 N N . PRO A 1 73 ? 0.207 -14.556 -16.769 1.00 76.19 73 PRO A N 1
ATOM 569 C CA . PRO A 1 73 ? 1.657 -14.382 -16.609 1.00 76.19 73 PRO A CA 1
ATOM 570 C C . PRO A 1 73 ? 2.404 -14.072 -17.915 1.00 76.19 73 PRO A C 1
ATOM 572 O O . PRO A 1 73 ? 3.503 -13.534 -17.873 1.00 76.19 73 PRO A O 1
ATOM 575 N N . ASN A 1 74 ? 1.807 -14.387 -19.068 1.00 79.38 74 ASN A N 1
ATOM 576 C CA . ASN A 1 74 ? 2.376 -14.094 -20.387 1.00 79.38 74 ASN A CA 1
ATOM 577 C C . ASN A 1 74 ? 2.023 -12.689 -20.900 1.00 79.38 74 ASN A C 1
ATOM 579 O O . ASN A 1 74 ? 2.483 -12.293 -21.969 1.00 79.38 74 ASN A O 1
ATOM 583 N N . ARG A 1 75 ? 1.157 -11.953 -20.195 1.00 69.00 75 ARG A N 1
ATOM 584 C CA . ARG A 1 75 ? 0.820 -10.578 -20.552 1.00 69.00 75 ARG A CA 1
ATOM 585 C C . ARG A 1 75 ? 1.914 -9.670 -20.006 1.00 69.00 75 ARG A C 1
ATOM 587 O O . ARG A 1 75 ? 2.264 -9.771 -18.833 1.00 69.00 75 ARG A O 1
ATOM 594 N N . LEU A 1 76 ? 2.444 -8.800 -20.861 1.00 63.88 76 LEU A N 1
ATOM 595 C CA . LEU A 1 76 ? 3.400 -7.787 -20.429 1.00 63.88 76 LEU A CA 1
ATOM 596 C C . LEU A 1 76 ? 2.761 -6.923 -19.328 1.00 63.88 76 LEU A C 1
ATOM 598 O O . LEU A 1 76 ? 1.559 -6.637 -19.435 1.00 63.88 76 LEU A O 1
ATOM 602 N N . PRO A 1 77 ? 3.529 -6.516 -18.300 1.00 63.50 77 PRO A N 1
ATOM 603 C CA . PRO A 1 77 ? 3.080 -5.493 -17.370 1.00 63.50 77 PRO A CA 1
ATOM 604 C C . PRO A 1 77 ? 2.555 -4.310 -18.178 1.00 63.50 77 PRO A C 1
ATOM 606 O O . PRO A 1 77 ? 3.173 -3.915 -19.173 1.00 63.50 77 PRO A O 1
ATOM 609 N N . SER A 1 78 ? 1.407 -3.761 -17.777 1.00 62.88 78 SER A N 1
ATOM 610 C CA . SER A 1 78 ? 1.182 -2.360 -18.119 1.00 62.88 78 SER A CA 1
ATOM 611 C C . SER A 1 78 ? 2.366 -1.625 -17.513 1.00 62.88 78 SER A C 1
ATOM 613 O O . SER A 1 78 ? 2.701 -1.908 -16.376 1.00 62.88 78 SER A O 1
ATOM 615 N N . ILE A 1 79 ? 3.060 -0.826 -18.309 1.00 64.88 79 ILE A N 1
ATOM 616 C CA . ILE A 1 79 ? 4.109 0.047 -17.808 1.00 64.88 79 ILE A CA 1
ATOM 617 C C . ILE A 1 79 ? 3.462 1.421 -17.785 1.00 64.88 79 ILE A C 1
ATOM 619 O O . ILE A 1 79 ? 3.084 1.933 -18.847 1.00 64.88 79 ILE A O 1
ATOM 623 N N . ALA A 1 80 ? 3.265 1.978 -16.594 1.00 69.19 80 ALA A N 1
ATOM 624 C CA . ALA A 1 80 ? 2.848 3.357 -16.421 1.00 69.19 80 ALA A CA 1
ATOM 625 C C . ALA A 1 80 ? 3.774 4.276 -17.228 1.00 69.19 80 ALA A C 1
ATOM 627 O O . ALA A 1 80 ? 4.955 3.985 -17.420 1.00 69.19 80 ALA A O 1
ATOM 628 N N . HIS A 1 81 ? 3.241 5.376 -17.760 1.00 67.12 81 HIS A N 1
ATOM 629 C CA . HIS A 1 81 ? 3.996 6.240 -18.676 1.00 67.12 81 HIS A CA 1
ATOM 630 C C . HIS A 1 81 ? 5.304 6.776 -18.063 1.00 67.12 81 HIS A C 1
ATOM 632 O O . HIS A 1 81 ? 6.282 6.990 -18.776 1.00 67.12 81 HIS A O 1
ATOM 638 N N . ASP A 1 82 ? 5.318 6.952 -16.748 1.00 74.25 82 ASP A N 1
ATOM 639 C CA . ASP A 1 82 ? 6.440 7.394 -15.921 1.00 74.25 82 ASP A CA 1
ATOM 640 C C . ASP A 1 82 ? 7.248 6.235 -15.300 1.00 74.25 82 ASP A C 1
ATOM 642 O O . ASP A 1 82 ? 8.213 6.473 -14.575 1.00 74.25 82 ASP A O 1
ATOM 646 N N . GLY A 1 83 ? 6.885 4.982 -15.595 1.00 70.56 83 GLY A N 1
ATOM 647 C CA . GLY A 1 83 ? 7.510 3.780 -15.045 1.00 70.56 83 GLY A CA 1
ATOM 648 C C . GLY A 1 83 ? 7.160 3.495 -13.581 1.00 70.56 83 GLY A C 1
ATOM 649 O O . GLY A 1 83 ? 7.785 2.609 -12.989 1.00 70.56 83 GLY A O 1
ATOM 650 N N . GLN A 1 84 ? 6.201 4.224 -13.000 1.00 78.69 84 GLN A N 1
ATOM 651 C CA . GLN A 1 84 ? 5.751 4.040 -11.623 1.00 78.69 84 GLN A CA 1
ATOM 652 C C . GLN A 1 84 ? 4.532 3.118 -11.580 1.00 78.69 84 GLN A C 1
ATOM 654 O O . GLN A 1 84 ? 3.418 3.510 -11.914 1.00 78.69 84 GLN A O 1
ATOM 659 N N . GLU A 1 85 ? 4.745 1.877 -11.158 1.00 85.06 85 GLU A N 1
ATOM 660 C CA . GLU A 1 85 ? 3.642 0.942 -10.930 1.00 85.06 85 GLU A CA 1
ATOM 661 C C . GLU A 1 85 ? 3.093 1.086 -9.509 1.00 85.06 85 GLU A C 1
ATOM 663 O O . GLU A 1 85 ? 3.831 1.357 -8.557 1.00 85.06 85 GLU A O 1
ATOM 668 N N . ASP A 1 86 ? 1.798 0.836 -9.362 1.00 89.88 86 ASP A N 1
ATOM 669 C CA . ASP A 1 86 ? 1.084 0.877 -8.096 1.00 89.88 86 ASP A CA 1
ATOM 670 C C . ASP A 1 86 ? 0.407 -0.460 -7.760 1.00 89.88 86 ASP A C 1
ATOM 672 O O . ASP A 1 86 ? 0.358 -1.421 -8.537 1.00 89.88 86 ASP A O 1
ATOM 676 N N . ILE A 1 87 ? -0.075 -0.541 -6.522 1.00 93.06 87 ILE A N 1
ATOM 677 C CA . ILE A 1 87 ? -0.877 -1.651 -6.023 1.00 93.06 87 ILE A CA 1
ATOM 678 C C . ILE A 1 87 ? -2.307 -1.155 -5.862 1.00 93.06 87 ILE A C 1
ATOM 680 O O . ILE A 1 87 ? -2.612 -0.409 -4.933 1.00 93.06 87 ILE A O 1
ATOM 684 N N . ASP A 1 88 ? -3.196 -1.629 -6.727 1.00 92.88 88 ASP A N 1
ATOM 685 C CA . ASP A 1 88 ? -4.623 -1.334 -6.644 1.00 92.88 88 ASP A CA 1
ATOM 686 C C . ASP A 1 88 ? -5.336 -2.287 -5.675 1.00 92.88 88 ASP A C 1
ATOM 688 O O . ASP A 1 88 ? -5.461 -3.487 -5.949 1.00 92.88 88 ASP A O 1
ATOM 692 N N . ILE A 1 89 ? -5.889 -1.765 -4.581 1.00 94.12 89 ILE A N 1
ATOM 693 C CA . ILE A 1 89 ? -6.658 -2.544 -3.603 1.00 94.12 89 ILE A CA 1
ATOM 694 C C . ILE A 1 89 ? -8.063 -1.964 -3.488 1.00 94.12 89 ILE A C 1
ATOM 696 O O . ILE A 1 89 ? -8.242 -0.833 -3.054 1.00 94.12 89 ILE A O 1
ATOM 700 N N . VAL A 1 90 ? -9.081 -2.753 -3.825 1.00 93.12 90 VAL A N 1
ATOM 701 C CA . VAL A 1 90 ? -10.479 -2.386 -3.570 1.00 93.12 90 VAL A CA 1
ATOM 702 C C . VAL A 1 90 ? -10.855 -2.792 -2.151 1.00 93.12 90 VAL A C 1
ATOM 704 O O . VAL A 1 90 ? -10.646 -3.945 -1.773 1.00 93.12 90 VAL A O 1
ATOM 707 N N . LEU A 1 91 ? -11.436 -1.865 -1.393 1.00 91.69 91 LEU A N 1
ATOM 708 C CA . LEU A 1 91 ? -11.901 -2.057 -0.022 1.00 91.69 91 LEU A CA 1
ATOM 709 C C . LEU A 1 91 ? -13.420 -1.942 0.069 1.00 91.69 91 LEU A C 1
ATOM 711 O O . LEU A 1 91 ? -14.017 -1.105 -0.610 1.00 91.69 91 LEU A O 1
ATOM 715 N N . SER A 1 92 ? -14.027 -2.761 0.936 1.00 89.88 92 SER A N 1
ATOM 716 C CA . SER A 1 92 ? -15.466 -2.718 1.193 1.00 89.88 92 SER A CA 1
ATOM 717 C C . SER A 1 92 ? -15.842 -1.940 2.448 1.00 89.88 92 SER A C 1
ATOM 719 O O . SER A 1 92 ? -15.418 -2.329 3.539 1.00 89.88 92 SER A O 1
ATOM 721 N N . GLY A 1 93 ? -16.744 -0.967 2.318 1.00 82.06 93 GLY A N 1
ATOM 722 C CA . GLY A 1 93 ? -17.459 -0.382 3.462 1.00 82.06 93 GLY A CA 1
ATOM 723 C C . GLY A 1 93 ? -16.593 0.321 4.516 1.00 82.06 93 GLY A C 1
ATOM 724 O O . GLY A 1 93 ? -17.018 0.384 5.666 1.00 82.06 93 GLY A O 1
ATOM 725 N N . VAL A 1 94 ? -15.412 0.815 4.131 1.00 83.81 94 VAL A N 1
ATOM 726 C CA . VAL A 1 94 ? -14.531 1.651 4.963 1.00 83.81 94 VAL A CA 1
ATOM 727 C C . VAL A 1 94 ? -13.967 2.776 4.099 1.00 83.81 94 VAL A C 1
ATOM 729 O O . VAL A 1 94 ? -13.690 2.556 2.918 1.00 83.81 94 VAL A O 1
ATOM 732 N N . ASP A 1 95 ? -13.794 3.961 4.686 1.00 84.62 95 ASP A N 1
ATOM 733 C CA . ASP A 1 95 ? -13.149 5.093 4.024 1.00 84.62 95 ASP A CA 1
ATOM 734 C C . ASP A 1 95 ? -11.639 4.842 3.818 1.00 84.62 95 ASP A C 1
ATOM 736 O O . ASP A 1 95 ? -10.909 4.663 4.801 1.00 84.62 95 ASP A O 1
ATOM 740 N N . PRO A 1 96 ? -11.133 4.870 2.569 1.00 87.12 96 PRO A N 1
ATOM 741 C CA . PRO A 1 96 ? -9.711 4.709 2.283 1.00 87.12 96 PRO A CA 1
ATOM 742 C C . PRO A 1 96 ? -8.804 5.706 3.006 1.00 87.12 96 PRO A C 1
ATOM 744 O O . PRO A 1 96 ? -7.678 5.348 3.345 1.00 87.12 96 PRO A O 1
ATOM 747 N N . GLY A 1 97 ? -9.264 6.941 3.228 1.00 87.25 97 GLY A N 1
ATOM 748 C CA . GLY A 1 97 ? -8.461 7.987 3.856 1.00 87.25 97 GLY A CA 1
ATOM 749 C C . GLY A 1 97 ? -8.058 7.624 5.282 1.00 87.25 97 GLY A C 1
ATOM 750 O O . GLY A 1 97 ? -6.873 7.589 5.605 1.00 87.25 97 GLY A O 1
ATOM 751 N N .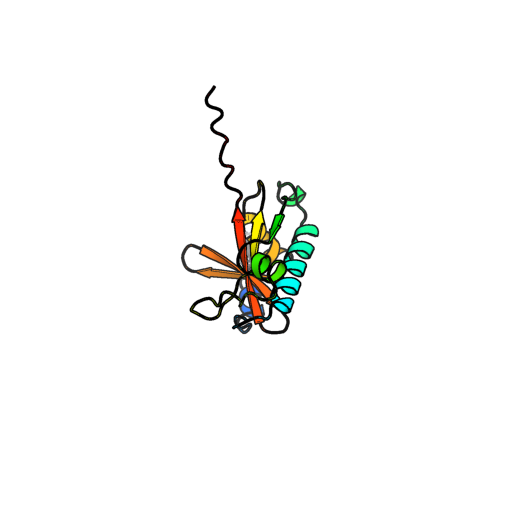 SER A 1 98 ? -9.036 7.234 6.101 1.00 87.62 98 SER A N 1
ATOM 752 C CA . SER A 1 98 ? -8.780 6.809 7.485 1.00 87.62 98 SER A CA 1
ATOM 753 C C . SER A 1 98 ? -7.788 5.641 7.594 1.00 87.62 98 SER A C 1
ATOM 755 O O . SER A 1 98 ? -6.936 5.631 8.483 1.00 87.62 98 SER A O 1
ATOM 757 N N . ILE A 1 99 ? -7.842 4.676 6.668 1.00 91.69 99 ILE A N 1
ATOM 758 C CA . ILE A 1 99 ? -6.917 3.533 6.644 1.00 91.69 99 ILE A CA 1
ATOM 759 C C . ILE A 1 99 ? -5.501 3.986 6.299 1.00 91.69 99 ILE A C 1
ATOM 761 O O . ILE A 1 99 ? -4.553 3.522 6.925 1.00 91.69 99 ILE A O 1
ATOM 765 N N . LYS A 1 100 ? -5.351 4.876 5.314 1.00 92.88 100 LYS A N 1
ATOM 766 C CA . LYS A 1 100 ? -4.043 5.389 4.897 1.00 92.88 100 LYS A CA 1
ATOM 767 C C . LYS A 1 100 ? -3.324 6.096 6.044 1.00 92.88 100 LYS A C 1
ATOM 769 O O . LYS A 1 100 ? -2.188 5.736 6.322 1.00 92.88 100 LYS A O 1
ATOM 774 N N . SER A 1 101 ? -4.000 7.028 6.720 1.00 90.56 101 SER A N 1
ATOM 775 C CA . SER A 1 101 ? -3.452 7.715 7.898 1.00 90.56 101 SER A CA 1
ATOM 776 C C . SER A 1 101 ? -3.094 6.729 9.001 1.00 90.56 101 SER A C 1
ATOM 778 O O . SER A 1 101 ? -1.964 6.715 9.458 1.00 90.56 101 SER A O 1
ATOM 780 N N . THR A 1 102 ? -3.993 5.797 9.330 1.00 92.94 102 THR A N 1
ATOM 781 C CA . THR A 1 102 ? -3.714 4.826 10.401 1.00 92.94 102 THR A CA 1
ATOM 782 C C . THR A 1 102 ? -2.536 3.898 10.074 1.00 92.94 102 THR A C 1
ATOM 784 O O . THR A 1 102 ? -1.800 3.507 10.973 1.00 92.94 102 THR A O 1
ATOM 787 N N . LEU A 1 103 ? -2.347 3.507 8.809 1.00 94.94 103 LEU A N 1
ATOM 788 C CA . LEU A 1 103 ? -1.206 2.674 8.411 1.00 94.94 103 LEU A CA 1
ATOM 789 C C . LEU A 1 103 ? 0.127 3.411 8.549 1.00 94.94 103 LEU A C 1
ATOM 791 O O . LEU A 1 103 ? 1.112 2.778 8.915 1.00 94.94 103 LEU A O 1
ATOM 795 N N . GLU A 1 104 ? 0.155 4.705 8.245 1.00 93.69 104 GLU A N 1
ATOM 796 C CA . GLU A 1 104 ? 1.346 5.532 8.425 1.00 93.69 104 GLU A CA 1
ATOM 797 C C . GLU A 1 104 ? 1.605 5.813 9.911 1.00 93.69 104 GLU A C 1
ATOM 799 O O . GLU A 1 104 ? 2.699 5.519 10.380 1.00 93.69 104 GLU A O 1
ATOM 804 N N . ASP A 1 105 ? 0.575 6.179 10.679 1.00 92.00 105 ASP A N 1
ATOM 805 C CA . ASP A 1 105 ? 0.674 6.398 12.128 1.00 92.00 105 ASP A CA 1
ATOM 806 C C . ASP A 1 105 ? 1.129 5.142 12.903 1.00 92.00 105 ASP A C 1
ATOM 808 O O . ASP A 1 105 ? 1.949 5.219 13.821 1.00 92.00 105 ASP A O 1
ATOM 812 N N . GLU A 1 106 ? 0.561 3.963 12.597 1.00 94.50 106 GLU A N 1
ATOM 813 C CA . GLU A 1 106 ? 0.850 2.722 13.337 1.00 94.50 106 GLU A CA 1
ATOM 814 C C . GLU A 1 106 ? 2.128 2.013 12.860 1.00 94.50 106 GLU A C 1
ATOM 816 O O . GLU A 1 106 ? 2.706 1.239 13.629 1.00 94.50 106 GLU A O 1
ATOM 821 N N . PHE A 1 107 ? 2.564 2.250 11.618 1.00 95.00 107 PHE A N 1
ATOM 822 C CA . PHE A 1 107 ? 3.725 1.588 11.008 1.00 95.00 107 PHE A CA 1
ATOM 823 C C . PHE A 1 107 ? 4.590 2.572 10.187 1.00 95.00 107 PHE A C 1
ATOM 825 O O . PHE A 1 107 ? 4.820 2.343 8.989 1.00 95.00 107 PHE A O 1
ATOM 832 N N . PRO A 1 108 ? 5.105 3.649 10.808 1.00 92.25 108 PRO A N 1
ATOM 833 C CA . PRO A 1 108 ? 5.799 4.735 10.110 1.00 92.25 108 PRO A CA 1
ATOM 834 C C . PRO A 1 108 ? 7.117 4.294 9.466 1.00 92.25 108 PRO A C 1
ATOM 836 O O . PRO A 1 108 ? 7.605 4.923 8.538 1.00 92.25 108 PRO A O 1
ATOM 839 N N . GLU A 1 109 ? 7.721 3.187 9.899 1.00 91.50 109 GLU A N 1
ATOM 840 C CA . GLU A 1 109 ? 8.911 2.610 9.266 1.00 91.50 109 GLU A CA 1
ATOM 841 C C . GLU A 1 109 ? 8.612 1.871 7.948 1.00 91.50 109 GLU A C 1
ATOM 843 O O . GLU A 1 109 ? 9.533 1.538 7.197 1.00 91.50 109 GLU A O 1
ATOM 848 N N . HIS A 1 110 ? 7.335 1.591 7.673 1.00 94.31 110 HIS A N 1
ATOM 849 C CA . HIS A 1 110 ? 6.881 0.811 6.523 1.00 94.31 110 HIS A CA 1
ATOM 850 C C . HIS A 1 110 ? 6.027 1.604 5.540 1.00 94.31 110 HIS A C 1
ATOM 852 O O . HIS A 1 110 ? 5.952 1.209 4.373 1.00 94.31 110 HIS A O 1
ATOM 858 N N . PHE A 1 111 ? 5.401 2.692 5.981 1.00 94.25 111 PHE A N 1
ATOM 859 C CA . PHE A 1 111 ? 4.505 3.492 5.161 1.00 94.25 111 PHE A CA 1
ATOM 860 C C . PHE A 1 111 ? 4.893 4.962 5.164 1.00 94.25 111 PHE A C 1
ATOM 862 O O . PHE A 1 111 ? 5.438 5.473 6.132 1.00 94.25 111 PHE A O 1
ATOM 869 N N . ILE A 1 112 ? 4.601 5.624 4.047 1.00 91.56 112 ILE A N 1
ATOM 870 C CA . ILE A 1 112 ? 4.814 7.058 3.862 1.00 91.56 112 ILE A CA 1
ATOM 871 C C . ILE A 1 112 ? 3.532 7.645 3.297 1.00 91.56 112 ILE A C 1
ATOM 873 O O . ILE A 1 112 ? 2.984 7.112 2.324 1.00 91.56 112 ILE A O 1
ATOM 877 N N . LEU A 1 113 ? 3.102 8.766 3.862 1.00 89.56 113 LEU A N 1
ATOM 878 C CA . LEU A 1 113 ? 2.108 9.636 3.260 1.00 89.56 113 LEU A CA 1
ATOM 879 C C . LEU A 1 113 ? 2.798 10.796 2.547 1.00 89.56 113 LEU A C 1
ATOM 881 O O . LEU A 1 113 ? 3.459 11.615 3.171 1.00 89.56 113 LEU A O 1
ATOM 885 N N . ASP A 1 114 ? 2.643 10.858 1.228 1.00 84.75 114 ASP A N 1
ATOM 886 C CA . ASP A 1 114 ? 3.085 12.001 0.426 1.00 84.75 114 ASP A CA 1
ATOM 887 C C . ASP A 1 114 ? 1.900 12.936 0.191 1.00 84.75 114 ASP A C 1
ATOM 889 O O . ASP A 1 114 ? 0.922 12.552 -0.464 1.00 84.75 114 ASP A O 1
ATOM 893 N N . TRP A 1 115 ? 1.983 14.145 0.737 1.00 76.31 115 TRP A N 1
ATOM 894 C CA . TRP A 1 115 ? 0.953 15.171 0.637 1.00 76.31 115 TRP A CA 1
ATOM 895 C C . TRP A 1 115 ? 1.175 16.024 -0.613 1.00 76.31 115 TRP A C 1
ATOM 897 O O . TRP A 1 115 ? 2.021 16.915 -0.640 1.00 76.31 115 TRP A O 1
ATOM 907 N N . GLN A 1 116 ? 0.366 15.801 -1.651 1.00 68.62 116 GLN A N 1
ATOM 908 C CA . GLN A 1 116 ? 0.385 16.613 -2.867 1.00 68.62 116 GLN A CA 1
ATOM 909 C C . GLN A 1 116 ? -0.898 17.434 -2.992 1.00 68.62 116 GLN A C 1
ATOM 911 O O . GLN A 1 116 ? -1.928 16.915 -3.419 1.00 68.62 116 GLN A O 1
ATOM 916 N N . GLU A 1 117 ? -0.803 18.727 -2.657 1.00 57.59 117 GLU A N 1
ATOM 917 C CA . GLU A 1 117 ? -1.808 19.805 -2.798 1.00 57.59 117 GLU A CA 1
ATOM 918 C C . GLU A 1 117 ? -3.201 19.536 -2.185 1.00 57.59 117 GLU A C 1
ATOM 920 O O . GLU A 1 117 ? -3.645 20.268 -1.305 1.00 57.59 117 GLU A O 1
ATOM 925 N N . ILE A 1 118 ? -3.910 18.514 -2.664 1.00 58.44 118 ILE A N 1
ATOM 926 C CA . ILE A 1 118 ? -5.286 18.130 -2.310 1.00 58.44 118 ILE A CA 1
ATOM 927 C C . ILE A 1 118 ? -5.478 16.610 -2.154 1.00 58.44 118 ILE A C 1
ATOM 929 O O . ILE A 1 118 ? -6.543 16.170 -1.720 1.00 58.44 118 ILE A O 1
ATOM 933 N N . TYR A 1 119 ? -4.471 15.803 -2.496 1.00 59.53 119 TYR A N 1
ATOM 934 C CA . TYR A 1 119 ? -4.482 14.350 -2.355 1.00 59.53 119 TYR A CA 1
ATOM 935 C C . TYR A 1 119 ? -3.252 13.907 -1.574 1.00 59.53 119 TYR A C 1
ATOM 937 O O . TYR A 1 119 ? -2.167 14.445 -1.769 1.00 59.53 119 TYR A O 1
ATOM 945 N N . TYR A 1 120 ? -3.407 12.885 -0.736 1.00 79.19 120 TYR A N 1
ATOM 946 C CA . TYR A 1 120 ? -2.262 12.189 -0.167 1.00 79.19 120 TYR A CA 1
ATOM 947 C C . TYR A 1 120 ? -2.179 10.756 -0.692 1.00 79.19 120 TYR A C 1
ATOM 949 O O . TYR A 1 120 ? -3.158 9.987 -0.720 1.00 79.19 120 TYR A O 1
ATOM 957 N N . TYR A 1 121 ? -0.985 10.413 -1.160 1.00 88.31 121 TYR A N 1
ATOM 958 C CA . TYR A 1 121 ? -0.652 9.087 -1.651 1.00 88.31 121 TYR A CA 1
ATOM 959 C C . TYR A 1 121 ? 0.001 8.294 -0.532 1.00 88.31 121 TYR A C 1
ATOM 961 O O . TYR A 1 121 ? 0.936 8.764 0.107 1.00 88.31 121 TYR A O 1
ATOM 969 N N . LEU A 1 122 ? -0.495 7.079 -0.316 1.00 93.38 122 LEU A N 1
ATOM 970 C CA . LEU A 1 122 ? 0.158 6.129 0.567 1.00 93.38 122 LEU A CA 1
ATOM 971 C C . LEU A 1 122 ? 1.175 5.344 -0.249 1.00 93.38 122 LEU A C 1
ATOM 973 O O . LEU A 1 122 ? 0.842 4.805 -1.305 1.00 93.38 122 LEU A O 1
ATOM 977 N N . TYR A 1 123 ? 2.386 5.236 0.269 1.00 93.94 123 TYR A N 1
ATOM 978 C CA . TYR A 1 123 ? 3.413 4.358 -0.260 1.00 93.94 123 TYR A CA 1
ATOM 979 C C . TYR A 1 123 ? 3.785 3.315 0.782 1.00 93.94 123 TYR A C 1
ATOM 981 O O . TYR A 1 123 ? 3.830 3.619 1.971 1.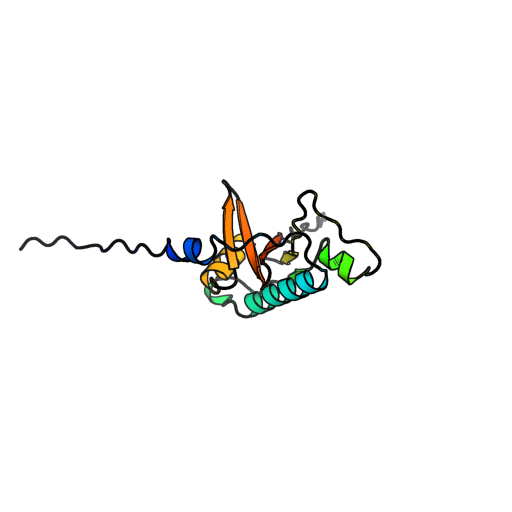00 93.94 123 TYR A O 1
ATOM 989 N N . ILE A 1 124 ? 4.088 2.100 0.329 1.00 95.38 124 ILE A N 1
ATOM 990 C CA . ILE A 1 124 ? 4.757 1.085 1.140 1.00 95.38 124 ILE A CA 1
ATOM 991 C C . ILE A 1 124 ? 6.238 1.032 0.777 1.00 95.38 124 ILE A C 1
ATOM 993 O O . ILE A 1 124 ? 6.612 1.037 -0.400 1.00 95.38 124 ILE A O 1
ATOM 997 N N . ILE A 1 125 ? 7.087 0.962 1.793 1.00 92.62 125 ILE A N 1
ATOM 998 C CA . ILE A 1 125 ? 8.533 0.877 1.638 1.00 92.62 125 ILE A CA 1
ATOM 999 C C . ILE A 1 125 ? 8.929 -0.573 1.402 1.00 92.62 125 ILE A C 1
ATOM 1001 O O . ILE A 1 125 ? 8.577 -1.487 2.150 1.00 92.62 125 ILE A O 1
ATOM 1005 N N . THR A 1 126 ? 9.719 -0.770 0.357 1.00 89.38 126 THR A N 1
ATOM 1006 C CA . THR A 1 126 ? 10.353 -2.038 0.008 1.00 89.38 126 THR A CA 1
ATOM 1007 C C . THR A 1 126 ? 11.875 -1.884 0.103 1.00 89.38 126 THR A C 1
ATOM 1009 O O . THR A 1 126 ? 12.385 -0.762 0.074 1.00 89.38 126 THR A O 1
ATOM 1012 N N . PRO A 1 127 ? 12.649 -2.984 0.125 1.00 86.50 127 PRO A N 1
ATOM 1013 C CA . PRO A 1 127 ? 14.112 -2.907 0.137 1.00 86.50 127 PRO A CA 1
ATOM 1014 C C . PRO A 1 127 ? 14.748 -2.136 -1.034 1.00 86.50 127 PRO A C 1
ATOM 1016 O O . PRO A 1 127 ? 15.925 -1.791 -0.957 1.00 86.50 127 PRO A O 1
ATOM 1019 N N . ARG A 1 128 ? 14.018 -1.900 -2.134 1.00 84.56 128 ARG A N 1
ATOM 1020 C CA . ARG A 1 128 ? 14.535 -1.227 -3.341 1.00 84.56 128 ARG A CA 1
ATOM 1021 C C . ARG A 1 128 ? 14.004 0.190 -3.551 1.00 84.56 128 ARG A C 1
ATOM 1023 O O . ARG A 1 128 ? 14.447 0.851 -4.485 1.00 84.56 128 ARG A O 1
ATOM 1030 N N . GLY A 1 129 ? 13.056 0.633 -2.734 1.00 88.88 129 GLY A N 1
ATOM 1031 C CA . GLY A 1 129 ? 12.329 1.880 -2.941 1.00 88.88 129 GLY A CA 1
ATOM 1032 C C . GLY A 1 129 ? 10.890 1.764 -2.464 1.00 88.88 129 GLY A C 1
ATOM 1033 O O . GLY A 1 129 ? 10.509 0.764 -1.853 1.00 88.88 129 GLY A O 1
ATOM 1034 N N . LYS A 1 130 ? 10.076 2.768 -2.758 1.00 91.38 130 LYS A N 1
ATOM 1035 C CA . LYS A 1 130 ? 8.671 2.805 -2.352 1.00 91.38 130 LYS A CA 1
ATOM 1036 C C . LYS A 1 130 ? 7.737 2.475 -3.516 1.00 91.38 130 LYS A C 1
ATOM 1038 O O . LYS A 1 130 ? 8.034 2.785 -4.668 1.00 91.38 130 LYS A O 1
ATOM 1043 N N . VAL A 1 131 ? 6.626 1.813 -3.210 1.00 92.38 131 VAL A N 1
ATOM 1044 C CA . VAL A 1 131 ? 5.572 1.459 -4.170 1.00 92.38 131 VAL A CA 1
ATOM 1045 C C . VAL A 1 131 ? 4.277 2.109 -3.714 1.00 92.38 131 VAL A C 1
ATOM 1047 O O . VAL A 1 131 ? 3.911 2.007 -2.543 1.00 92.38 131 VAL A O 1
ATOM 1050 N N . LYS A 1 132 ? 3.581 2.777 -4.631 1.00 92.62 132 LYS A N 1
ATOM 1051 C CA . LYS A 1 132 ? 2.304 3.425 -4.334 1.00 92.62 132 LYS A CA 1
ATOM 1052 C C . LYS A 1 132 ? 1.223 2.381 -4.042 1.00 92.62 132 LYS A C 1
ATOM 1054 O O . LYS A 1 132 ? 1.103 1.377 -4.742 1.00 92.62 132 LYS A O 1
ATOM 1059 N N . VAL A 1 133 ? 0.406 2.643 -3.029 1.00 94.44 133 VAL A N 1
ATOM 1060 C CA . VAL A 1 133 ? -0.763 1.844 -2.656 1.00 94.44 133 VAL A CA 1
ATOM 1061 C C . VAL A 1 133 ? -2.016 2.662 -2.945 1.00 94.44 133 VAL A C 1
ATOM 1063 O O . VAL A 1 133 ? -2.291 3.664 -2.279 1.00 94.44 133 VAL A O 1
ATOM 1066 N N . ASP A 1 134 ? -2.786 2.232 -3.941 1.00 92.19 134 ASP A N 1
ATOM 1067 C CA . ASP A 1 134 ? -4.041 2.874 -4.311 1.00 92.19 134 ASP A CA 1
ATOM 1068 C C . ASP A 1 134 ? -5.233 2.103 -3.737 1.00 92.19 134 ASP A C 1
ATOM 1070 O O . ASP A 1 134 ? -5.668 1.070 -4.256 1.00 92.19 134 ASP A O 1
ATOM 1074 N N . PHE A 1 135 ? -5.769 2.612 -2.627 1.00 92.12 135 PHE A N 1
ATOM 1075 C CA . PHE A 1 135 ? -7.018 2.112 -2.070 1.00 92.12 135 PHE A CA 1
ATOM 1076 C C . PHE A 1 135 ? -8.207 2.693 -2.830 1.00 92.12 135 PHE A C 1
ATOM 1078 O O . PHE A 1 135 ? -8.521 3.880 -2.733 1.00 92.12 135 PHE A O 1
ATOM 1085 N N . LYS A 1 136 ? -8.910 1.817 -3.537 1.00 87.50 136 LYS A N 1
ATOM 1086 C CA . LYS A 1 136 ? -10.156 2.105 -4.236 1.00 87.50 136 LYS A CA 1
ATOM 1087 C C . LYS A 1 136 ? -11.323 1.697 -3.358 1.00 87.50 136 LYS A C 1
ATOM 1089 O O . LYS A 1 136 ? -11.286 0.674 -2.678 1.00 87.50 136 LYS A O 1
ATOM 1094 N N . TRP A 1 137 ? -12.386 2.480 -3.390 1.00 78.31 137 TRP A N 1
ATOM 1095 C CA . TRP A 1 137 ? -13.598 2.139 -2.665 1.00 78.31 137 TRP A CA 1
ATOM 1096 C C . TRP A 1 137 ? -14.548 1.340 -3.559 1.00 78.31 137 TRP A C 1
ATOM 1098 O O . TRP A 1 137 ? -14.743 1.683 -4.730 1.00 78.31 137 TRP A O 1
ATOM 1108 N N . ASP A 1 138 ? -15.171 0.294 -3.012 1.00 64.94 138 ASP A N 1
ATOM 1109 C CA . ASP A 1 138 ? -16.408 -0.229 -3.571 1.00 64.94 138 ASP A CA 1
ATOM 1110 C C . ASP A 1 138 ? -17.516 0.827 -3.448 1.00 64.94 138 ASP A C 1
ATOM 1112 O O . ASP A 1 138 ? -18.301 0.864 -2.506 1.00 64.94 138 ASP A O 1
ATOM 1116 N N . ILE A 1 139 ? -17.634 1.718 -4.434 1.00 54.72 139 ILE A N 1
ATOM 1117 C CA . ILE A 1 139 ? -18.893 2.445 -4.571 1.00 54.72 139 ILE A CA 1
ATOM 1118 C C . ILE A 1 139 ? -19.929 1.359 -4.828 1.00 54.72 139 ILE A C 1
ATOM 1120 O O . ILE A 1 139 ? -19.991 0.798 -5.926 1.00 54.72 139 ILE A O 1
ATOM 1124 N N . PHE A 1 140 ? -20.711 1.018 -3.802 1.00 46.53 140 PHE A N 1
ATOM 1125 C CA . PHE A 1 140 ? -21.923 0.251 -3.981 1.00 46.53 140 PHE A CA 1
ATOM 1126 C C . PHE A 1 140 ? -22.680 0.974 -5.091 1.00 46.53 140 PHE A C 1
ATOM 1128 O O . PHE A 1 140 ? -23.219 2.065 -4.897 1.00 46.53 140 PHE A O 1
ATOM 1135 N N . LEU A 1 141 ? -22.718 0.350 -6.270 1.00 41.53 141 LEU A N 1
ATOM 1136 C CA . LEU A 1 141 ? -23.877 0.420 -7.133 1.00 41.53 141 LEU A CA 1
ATOM 1137 C C . LEU A 1 141 ? -25.022 0.035 -6.208 1.00 41.53 141 LEU A C 1
ATOM 1139 O O . LEU A 1 141 ? -25.272 -1.150 -5.987 1.00 41.53 141 LEU A O 1
ATOM 1143 N N . VAL A 1 142 ? -25.641 1.032 -5.571 1.00 40.72 142 VAL A N 1
ATOM 1144 C CA . VAL A 1 142 ? -26.924 0.873 -4.911 1.00 40.72 142 VAL A CA 1
ATOM 1145 C C . VAL A 1 142 ? -27.756 0.219 -5.988 1.00 40.72 142 VAL A C 1
ATOM 1147 O O . VAL A 1 142 ? -28.017 0.842 -7.020 1.00 40.72 142 VAL A O 1
ATOM 1150 N N . SER A 1 143 ? -28.037 -1.079 -5.824 1.00 41.53 143 SER A N 1
ATOM 1151 C CA . SER A 1 143 ? -28.849 -1.791 -6.788 1.00 41.53 143 SER A CA 1
ATOM 1152 C C . SER A 1 143 ? -30.093 -0.942 -6.907 1.00 41.53 143 SER A C 1
ATOM 1154 O O . SER A 1 143 ? -30.770 -0.695 -5.901 1.00 41.53 143 SER A O 1
ATOM 1156 N N . VAL A 1 144 ? -30.345 -0.439 -8.105 1.00 42.09 144 VAL A N 1
ATOM 1157 C CA . VAL A 1 144 ? -31.606 0.191 -8.424 1.00 42.09 144 VAL A CA 1
ATOM 1158 C C . VAL A 1 144 ? -32.619 -0.952 -8.402 1.00 42.09 144 VAL A C 1
ATOM 1160 O O . VAL A 1 144 ? -33.021 -1.469 -9.435 1.00 42.09 144 VAL A O 1
ATOM 1163 N N . ASN A 1 145 ? -33.005 -1.387 -7.201 1.00 41.72 145 ASN A N 1
ATOM 1164 C CA . ASN A 1 145 ? -34.252 -2.085 -6.962 1.00 41.72 145 ASN A CA 1
ATOM 1165 C C . ASN A 1 145 ? -35.339 -1.020 -7.108 1.00 41.72 145 ASN A C 1
ATOM 1167 O O . ASN A 1 145 ? -35.960 -0.565 -6.146 1.00 41.72 145 ASN A O 1
ATOM 1171 N N . SER A 1 146 ? -35.520 -0.586 -8.354 1.00 39.72 146 SER A N 1
ATOM 1172 C CA . SER A 1 146 ? -36.802 -0.106 -8.823 1.00 39.72 146 SER A CA 1
ATOM 1173 C C . SER A 1 146 ? -37.749 -1.292 -8.705 1.00 39.72 146 SER A C 1
ATOM 1175 O O . SER A 1 146 ? -37.610 -2.261 -9.441 1.00 39.72 146 SER A O 1
ATOM 1177 N N . ARG A 1 147 ? -38.584 -1.199 -7.668 1.00 40.22 147 ARG A N 1
ATOM 1178 C CA . ARG A 1 147 ? -39.887 -1.841 -7.439 1.00 40.22 147 ARG A CA 1
ATOM 1179 C C . ARG A 1 147 ? -40.364 -2.854 -8.476 1.00 40.22 147 ARG A C 1
ATOM 1181 O O . ARG A 1 147 ? -40.504 -2.461 -9.653 1.00 40.22 147 ARG A O 1
#

Sequence (147 aa):
MDCTEDYPDDCTDDCTEELHANVPDLQYPSKQELIDAASMVIEFMKKLNWRKMGEKPPRLAITGGLAVMHHCPNRLPSIAHDGQEDIDIVLSGVDPGSIKSTLEDEFPEHFILDWQEIYYYLYIITPRGKVKVDFKWDIFLVSVNSR

Radius of gyration: 18.97 Å; chains: 1; bounding box: 56×50×63 Å

Organism: Aspergillus sclerotiicarbonarius (strain CBS 121057 / IBT 28362) (NCBI:txid1448318)